Protein AF-A0A437GU71-F1 (afdb_monomer_lite)

Sequence (73 aa):
MEDFNSLLLNEQVELLRAQCAQDMAARRMHRQEARNYAKRIEAHAFPYRTPDESGHRLFDAHAYDLLADETAH

Secondary structure (DSSP, 8-state):
---HHHHHHHHHHHHHHHHH-SSHHHHHHHHHHHHHHHHHHHT-SS-S----TTS--S--TTHHHHHHHHT--

Radius of gyration: 13.75 Å; chains: 1; bounding box: 28×30×29 Å

Foldseek 3Di:
DDDLVVLVVLLVVLCVQLVVDPDPVSVVVSVVSSVVSVVCLVVDPDRPFDQDPVRDTPDDPCVVVVVVVVVPD

pLDDT: mean 78.68, std 17.23, range [43.06, 97.81]

Structure (mmCIF, N/CA/C/O backbone):
data_AF-A0A437GU71-F1
#
_entry.id   AF-A0A437GU71-F1
#
loop_
_atom_site.group_PDB
_atom_site.id
_atom_site.type_symbol
_atom_site.label_atom_id
_atom_site.label_alt_id
_atom_site.label_comp_id
_atom_site.label_asym_id
_atom_site.label_entity_id
_atom_site.label_seq_id
_atom_site.pdbx_PDB_ins_code
_atom_site.Cartn_x
_atom_site.Cartn_y
_atom_site.Cartn_z
_atom_site.occupancy
_atom_site.B_iso_or_equiv
_atom_site.auth_seq_id
_atom_site.auth_comp_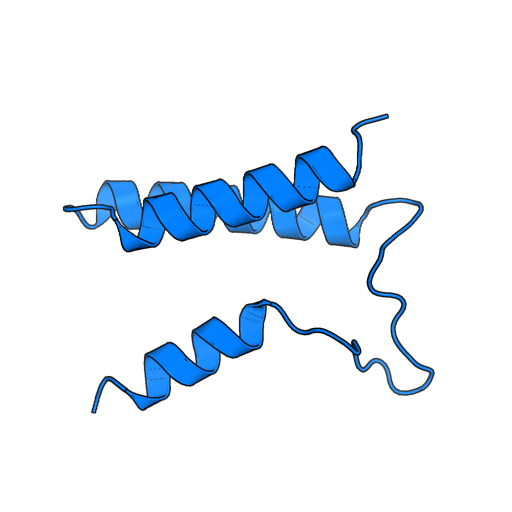id
_atom_site.auth_asym_id
_atom_site.auth_atom_id
_atom_site.pdbx_PDB_model_num
ATOM 1 N N . MET A 1 1 ? 6.050 13.317 -12.057 1.00 58.56 1 MET A N 1
ATOM 2 C CA . MET A 1 1 ? 6.245 11.889 -11.746 1.00 58.56 1 MET A CA 1
ATOM 3 C C . MET A 1 1 ? 6.098 11.769 -10.248 1.00 58.56 1 MET A C 1
ATOM 5 O O . MET A 1 1 ? 6.759 12.519 -9.542 1.00 58.56 1 MET A O 1
ATOM 9 N N . GLU A 1 2 ? 5.136 10.988 -9.785 1.00 71.38 2 GLU A N 1
ATOM 10 C CA . GLU A 1 2 ? 4.908 10.820 -8.352 1.00 71.38 2 GLU A CA 1
ATOM 11 C C . GLU A 1 2 ? 5.966 9.875 -7.783 1.00 71.38 2 GLU A C 1
ATOM 13 O O . GLU A 1 2 ? 6.351 8.921 -8.453 1.00 71.38 2 GLU A O 1
ATOM 18 N N . ASP A 1 3 ? 6.484 10.178 -6.598 1.00 85.88 3 ASP A N 1
ATOM 19 C CA . ASP A 1 3 ? 7.565 9.409 -5.988 1.00 85.88 3 ASP A CA 1
ATOM 20 C C . ASP A 1 3 ? 7.056 8.059 -5.450 1.00 85.88 3 ASP A C 1
ATOM 22 O O . ASP A 1 3 ? 6.029 7.983 -4.772 1.00 85.88 3 ASP A O 1
ATOM 26 N N . PHE A 1 4 ? 7.797 6.985 -5.734 1.00 83.62 4 PHE A N 1
ATOM 27 C CA . PHE A 1 4 ? 7.430 5.627 -5.334 1.00 83.62 4 PHE A CA 1
ATOM 28 C C . PHE A 1 4 ? 7.391 5.459 -3.811 1.00 83.62 4 PHE A C 1
ATOM 30 O O . PHE A 1 4 ? 6.502 4.787 -3.288 1.00 83.62 4 PHE A O 1
ATOM 37 N N . ASN A 1 5 ? 8.305 6.107 -3.083 1.00 85.62 5 ASN A N 1
ATOM 38 C CA . ASN A 1 5 ? 8.307 6.045 -1.620 1.00 85.62 5 ASN A CA 1
ATOM 39 C C . ASN A 1 5 ? 7.078 6.746 -1.038 1.00 85.62 5 ASN A C 1
ATOM 41 O O . ASN A 1 5 ? 6.481 6.258 -0.082 1.00 85.62 5 ASN A O 1
ATOM 45 N N . SER A 1 6 ? 6.658 7.847 -1.656 1.00 89.44 6 SER A N 1
ATOM 46 C CA . SER A 1 6 ? 5.420 8.541 -1.308 1.00 89.44 6 SER A CA 1
ATOM 47 C C . SER A 1 6 ? 4.188 7.663 -1.558 1.00 89.44 6 SER A C 1
ATOM 49 O O . SER A 1 6 ? 3.288 7.621 -0.721 1.00 89.44 6 SER A O 1
ATOM 51 N N . LEU A 1 7 ? 4.153 6.911 -2.664 1.00 90.56 7 LEU A N 1
ATOM 52 C CA . LEU A 1 7 ? 3.082 5.946 -2.939 1.00 90.56 7 LEU A CA 1
ATOM 53 C C . LEU A 1 7 ? 3.023 4.828 -1.886 1.00 90.56 7 LEU A C 1
ATOM 55 O O . LEU A 1 7 ? 1.942 4.548 -1.367 1.00 90.56 7 LEU A O 1
ATOM 59 N N . LEU A 1 8 ? 4.170 4.236 -1.536 1.00 89.25 8 LEU A N 1
ATOM 60 C CA . LEU A 1 8 ? 4.267 3.204 -0.497 1.00 89.25 8 LEU A CA 1
ATOM 61 C C . LEU A 1 8 ? 3.843 3.723 0.879 1.00 89.25 8 LEU A C 1
ATOM 63 O O . LEU A 1 8 ? 3.068 3.071 1.577 1.00 89.25 8 LEU A O 1
ATOM 67 N N . LEU A 1 9 ? 4.339 4.899 1.270 1.00 92.75 9 LEU A N 1
ATOM 68 C CA . LEU A 1 9 ? 3.998 5.510 2.549 1.00 92.75 9 LEU A CA 1
ATOM 69 C C . LEU A 1 9 ? 2.489 5.750 2.648 1.00 92.75 9 LEU A C 1
ATOM 71 O O . LEU A 1 9 ? 1.876 5.422 3.661 1.00 92.75 9 LEU A O 1
ATOM 75 N N . ASN A 1 10 ? 1.882 6.285 1.589 1.00 94.12 10 ASN A N 1
ATOM 76 C CA . ASN A 1 10 ? 0.451 6.561 1.577 1.00 94.12 10 ASN A CA 1
ATOM 77 C C . ASN A 1 10 ? -0.391 5.278 1.606 1.00 94.12 10 ASN A C 1
ATOM 79 O O . ASN A 1 10 ? -1.372 5.226 2.344 1.00 94.12 10 ASN A O 1
ATOM 83 N N . GLU A 1 11 ? 0.008 4.226 0.881 1.00 94.62 11 GLU A N 1
ATOM 84 C CA . GLU A 1 11 ? -0.630 2.906 0.979 1.00 94.62 11 GLU A CA 1
ATOM 85 C C . GLU A 1 11 ? -0.625 2.400 2.432 1.00 94.62 11 GLU A C 1
ATOM 87 O O . GLU A 1 11 ? -1.673 2.046 2.974 1.00 94.62 11 GLU A O 1
ATOM 92 N N . GLN A 1 12 ? 0.536 2.425 3.093 1.00 93.88 12 GLN A N 1
ATOM 93 C CA . GLN A 1 12 ? 0.693 1.954 4.473 1.00 93.88 12 GLN A CA 1
ATOM 94 C C . GLN A 1 12 ? -0.114 2.783 5.477 1.00 93.88 12 GLN A C 1
ATOM 96 O O . GLN A 1 12 ? -0.745 2.227 6.377 1.00 93.88 12 GLN A O 1
ATOM 101 N N . VAL A 1 13 ? -0.127 4.108 5.319 1.00 97.38 13 VAL A N 1
ATOM 102 C CA . VAL A 1 13 ? -0.922 5.004 6.166 1.00 97.38 13 VAL A CA 1
ATOM 103 C C . VAL A 1 13 ? -2.412 4.696 6.034 1.00 97.38 13 VAL A C 1
ATOM 105 O O . VAL A 1 13 ? -3.105 4.633 7.049 1.00 97.38 13 VAL A O 1
ATOM 108 N N . GLU A 1 14 ? -2.917 4.465 4.821 1.00 97.06 14 GLU A N 1
ATOM 109 C CA . GLU A 1 14 ? -4.327 4.121 4.616 1.00 97.06 14 GLU A CA 1
ATOM 110 C C . GLU A 1 14 ? -4.677 2.736 5.174 1.00 97.06 14 GLU A C 1
ATOM 112 O O . GLU A 1 14 ? -5.734 2.569 5.784 1.00 97.06 14 GLU A O 1
ATOM 117 N N . LEU A 1 15 ? -3.776 1.755 5.080 1.00 94.88 15 LEU A N 1
ATOM 118 C CA . LEU A 1 15 ? -3.964 0.458 5.739 1.00 94.88 15 LEU A CA 1
ATOM 119 C C . LEU A 1 15 ? -4.045 0.600 7.267 1.00 94.88 15 LEU A C 1
ATOM 121 O O . LEU A 1 15 ? -4.968 0.063 7.884 1.00 94.88 15 LEU A O 1
ATOM 125 N N . LEU A 1 16 ? -3.143 1.374 7.878 1.00 96.31 16 LEU A N 1
ATOM 126 C CA . LEU A 1 16 ? -3.174 1.655 9.318 1.00 96.31 16 LEU A CA 1
ATOM 127 C C . LEU A 1 16 ? -4.450 2.405 9.724 1.00 96.31 16 LEU A C 1
ATOM 129 O O . LEU A 1 16 ? -5.082 2.066 10.723 1.00 96.31 16 LEU A O 1
ATOM 133 N N . ARG A 1 17 ? -4.888 3.387 8.928 1.00 95.94 17 ARG A N 1
ATOM 134 C CA . ARG A 1 17 ? -6.160 4.093 9.155 1.00 95.94 17 ARG A CA 1
ATOM 135 C C . ARG A 1 17 ? -7.355 3.148 9.074 1.00 95.94 17 ARG A C 1
ATOM 137 O O . ARG A 1 17 ? -8.243 3.232 9.917 1.00 95.94 17 ARG A O 1
ATOM 144 N N . ALA A 1 18 ? -7.368 2.213 8.123 1.00 94.88 18 ALA A N 1
ATOM 145 C CA . ALA A 1 18 ? -8.419 1.204 8.021 1.00 94.88 18 ALA A CA 1
ATOM 146 C C . ALA A 1 18 ? -8.471 0.280 9.250 1.00 94.88 18 ALA A C 1
ATOM 148 O O . ALA A 1 18 ? -9.564 -0.080 9.699 1.00 94.88 18 ALA A O 1
ATOM 149 N N . GLN A 1 19 ? -7.309 -0.095 9.795 1.00 94.06 19 GLN A N 1
ATOM 150 C CA . GLN A 1 19 ? -7.202 -0.909 11.011 1.00 94.06 19 GLN A CA 1
ATOM 151 C C . GLN A 1 19 ? -7.695 -0.148 12.249 1.00 94.06 19 GLN A C 1
ATOM 153 O O . GLN A 1 19 ? -8.459 -0.695 13.041 1.00 94.06 19 GLN A O 1
ATOM 158 N N . CYS A 1 20 ? -7.325 1.127 12.380 1.00 95.62 20 CYS A N 1
ATOM 159 C CA . CYS A 1 20 ? -7.715 1.977 13.508 1.00 95.62 20 CYS A CA 1
ATOM 160 C C . CYS A 1 20 ? -9.148 2.538 13.410 1.00 95.62 20 CYS A C 1
ATOM 162 O O . CYS A 1 20 ? -9.653 3.104 14.386 1.00 95.62 20 CYS A O 1
ATOM 164 N N . ALA A 1 21 ? -9.805 2.412 12.252 1.00 95.94 21 ALA A N 1
ATOM 165 C CA . ALA A 1 21 ? -11.150 2.928 12.025 1.00 95.94 21 ALA A CA 1
ATOM 166 C C . ALA A 1 21 ? -12.176 2.275 12.965 1.00 95.94 21 ALA A C 1
ATOM 168 O O . ALA A 1 21 ? -12.290 1.046 13.037 1.00 95.94 21 ALA A O 1
ATOM 169 N N . GLN A 1 22 ? -12.944 3.128 13.646 1.00 95.06 22 GLN A N 1
ATOM 170 C CA . GLN A 1 22 ? -13.968 2.739 14.622 1.00 95.06 22 GLN A CA 1
ATOM 171 C C . GLN A 1 22 ? -15.296 2.345 13.965 1.00 95.06 22 GLN A C 1
ATOM 173 O O . GLN A 1 22 ? -16.111 1.662 14.580 1.00 95.06 22 GLN A O 1
ATOM 178 N N . ASP A 1 23 ? -15.510 2.743 12.709 1.00 95.94 23 ASP A N 1
ATOM 179 C CA . ASP A 1 23 ? -16.712 2.422 11.950 1.00 95.94 23 ASP A CA 1
ATOM 180 C C . ASP A 1 23 ? -16.395 1.750 10.604 1.00 95.94 23 ASP A C 1
ATOM 182 O O . ASP A 1 23 ? -15.303 1.856 10.031 1.00 95.94 23 ASP A O 1
ATOM 186 N N . MET A 1 24 ? -17.385 1.012 10.098 1.00 94.88 24 MET A N 1
ATOM 187 C CA . MET A 1 24 ? -17.244 0.213 8.882 1.00 94.88 24 MET A CA 1
ATOM 188 C C . MET A 1 24 ? -17.174 1.057 7.606 1.00 94.88 24 MET A C 1
ATOM 190 O O . MET A 1 24 ? -16.627 0.585 6.606 1.00 94.88 24 MET A O 1
ATOM 194 N N . ALA A 1 25 ? -17.717 2.276 7.611 1.00 96.56 25 ALA A N 1
ATOM 195 C CA . ALA A 1 25 ? -17.705 3.152 6.445 1.00 96.56 25 ALA A CA 1
ATOM 196 C C . ALA A 1 25 ? -16.302 3.738 6.233 1.00 96.56 25 ALA A C 1
ATOM 198 O O . ALA A 1 25 ? -15.737 3.593 5.148 1.00 96.56 25 ALA A O 1
ATOM 199 N N . ALA A 1 26 ? -15.700 4.282 7.291 1.00 94.69 26 ALA A N 1
ATOM 200 C CA . ALA A 1 26 ? -14.323 4.753 7.325 1.00 94.69 26 ALA A CA 1
ATOM 201 C C . ALA A 1 26 ? -13.349 3.623 6.982 1.00 94.69 26 ALA A C 1
ATOM 203 O O . ALA A 1 26 ? -12.489 3.787 6.118 1.00 94.69 26 ALA A O 1
ATOM 204 N N . ARG A 1 27 ? -13.536 2.426 7.557 1.00 96.69 27 ARG A N 1
ATOM 205 C CA . ARG A 1 27 ? -12.713 1.256 7.213 1.00 96.69 27 ARG A CA 1
ATOM 206 C C . ARG A 1 27 ? -12.762 0.926 5.719 1.00 96.69 27 ARG A C 1
ATOM 208 O O . ARG A 1 27 ? -11.724 0.650 5.120 1.00 96.69 27 ARG A O 1
ATOM 215 N N . ARG A 1 28 ? -13.951 0.939 5.104 1.00 96.12 28 ARG A N 1
ATOM 216 C CA . ARG A 1 28 ? -14.107 0.685 3.659 1.00 96.12 28 ARG A CA 1
ATOM 217 C C . ARG A 1 28 ? -13.449 1.769 2.815 1.00 96.12 28 ARG A C 1
ATOM 219 O O . ARG A 1 28 ? -12.786 1.429 1.841 1.00 96.12 28 ARG A O 1
ATOM 226 N N . MET A 1 29 ? -13.610 3.033 3.198 1.00 97.81 29 MET A N 1
ATOM 227 C CA . MET A 1 29 ? -12.989 4.168 2.516 1.00 97.81 29 MET A CA 1
ATOM 228 C C . MET A 1 29 ? -11.461 4.043 2.518 1.00 97.81 29 MET A C 1
ATOM 230 O O . MET A 1 29 ? -10.855 4.020 1.452 1.00 97.81 29 MET A O 1
ATOM 234 N N . HIS A 1 30 ? -10.847 3.843 3.686 1.00 97.25 30 HIS A N 1
ATOM 235 C CA . HIS A 1 30 ? -9.395 3.691 3.809 1.00 97.25 30 HIS A CA 1
ATOM 236 C C . HIS A 1 30 ? -8.860 2.468 3.046 1.00 97.25 30 HIS A C 1
ATOM 238 O O . HIS A 1 30 ? -7.843 2.548 2.361 1.00 97.25 30 HIS A O 1
ATOM 244 N N . ARG A 1 31 ? -9.587 1.340 3.057 1.00 95.44 31 ARG A N 1
ATOM 245 C CA . ARG A 1 31 ? -9.239 0.174 2.220 1.00 95.44 31 ARG A CA 1
ATOM 246 C C . ARG A 1 31 ? -9.292 0.486 0.726 1.00 95.44 31 ARG A C 1
ATOM 248 O O . ARG A 1 31 ? -8.477 -0.033 -0.034 1.00 95.44 3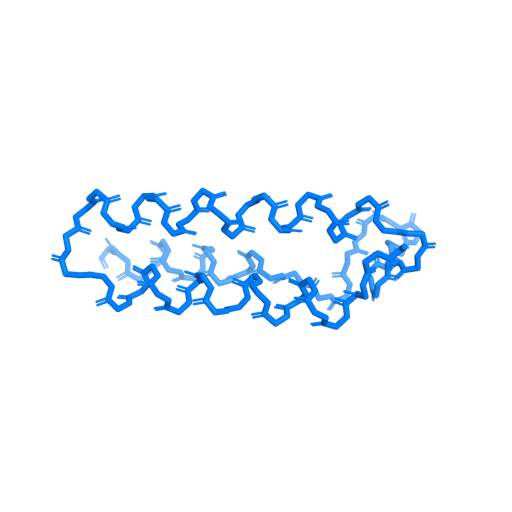1 ARG A O 1
ATOM 255 N N . GLN A 1 32 ? -10.258 1.289 0.291 1.00 96.44 32 GLN A N 1
ATOM 256 C CA . GLN A 1 32 ? -10.363 1.679 -1.110 1.00 96.44 32 GLN A CA 1
ATOM 257 C C . GLN A 1 32 ? -9.204 2.592 -1.523 1.00 96.44 32 GLN A C 1
ATOM 259 O O . GLN A 1 32 ? -8.632 2.381 -2.591 1.00 96.44 32 GLN A O 1
ATOM 264 N N . GLU A 1 33 ? -8.812 3.538 -0.671 1.00 96.75 33 GLU A N 1
ATOM 265 C CA . GLU A 1 33 ? -7.650 4.396 -0.922 1.00 96.75 33 GLU A CA 1
ATOM 266 C C . GLU A 1 33 ? -6.340 3.601 -0.954 1.00 96.75 33 GLU A C 1
ATOM 268 O O . GLU A 1 33 ? -5.567 3.738 -1.902 1.00 96.75 33 GLU A O 1
ATOM 273 N N . ALA A 1 34 ? -6.129 2.674 -0.013 1.00 93.88 34 ALA A N 1
ATOM 274 C CA . ALA A 1 34 ? -4.981 1.765 -0.043 1.00 93.88 34 ALA A CA 1
ATOM 275 C C . ALA A 1 34 ? -4.901 0.981 -1.370 1.00 93.88 34 ALA A C 1
ATOM 277 O O . ALA A 1 34 ? -3.851 0.934 -2.008 1.00 93.88 34 ALA A O 1
ATOM 278 N N . ARG A 1 35 ? -6.032 0.451 -1.861 1.00 92.50 35 ARG A N 1
ATOM 279 C CA . ARG A 1 35 ? -6.102 -0.227 -3.172 1.00 92.50 35 ARG A CA 1
ATOM 280 C C . ARG A 1 35 ? -5.777 0.697 -4.345 1.00 92.50 35 ARG A C 1
ATOM 282 O O . ARG A 1 35 ? -5.210 0.241 -5.337 1.00 92.50 35 ARG A O 1
ATOM 289 N N . ASN A 1 36 ? -6.153 1.972 -4.271 1.00 95.12 36 ASN A N 1
ATOM 290 C CA . ASN A 1 36 ? -5.816 2.944 -5.309 1.00 95.12 36 ASN A CA 1
ATOM 291 C C . ASN A 1 36 ? -4.299 3.188 -5.350 1.00 95.12 36 ASN A C 1
ATOM 293 O O . ASN A 1 36 ? -3.724 3.215 -6.440 1.00 95.12 36 ASN A O 1
ATOM 297 N N . TYR A 1 37 ? -3.640 3.303 -4.191 1.00 92.12 37 TYR A N 1
ATOM 298 C CA . TYR A 1 37 ? -2.178 3.388 -4.122 1.00 92.12 37 TYR A CA 1
ATOM 299 C C . TYR A 1 37 ? -1.499 2.111 -4.627 1.00 92.12 37 TYR A C 1
ATOM 301 O O . TYR A 1 37 ? -0.598 2.216 -5.458 1.00 92.12 37 TYR A O 1
ATOM 309 N N . ALA A 1 38 ? -1.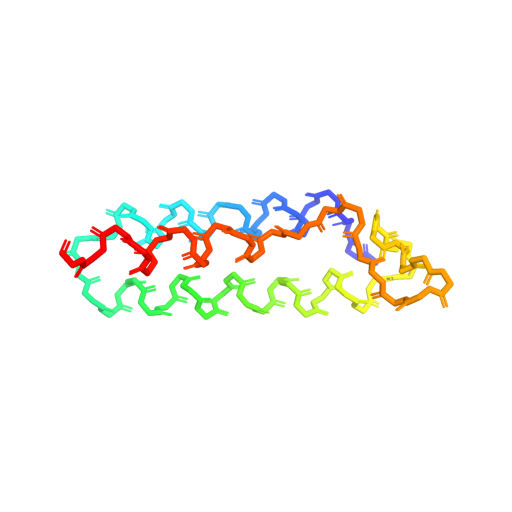985 0.927 -4.243 1.00 87.31 38 ALA A N 1
ATOM 310 C CA . ALA A 1 38 ? -1.466 -0.359 -4.718 1.00 87.31 38 ALA A CA 1
ATOM 3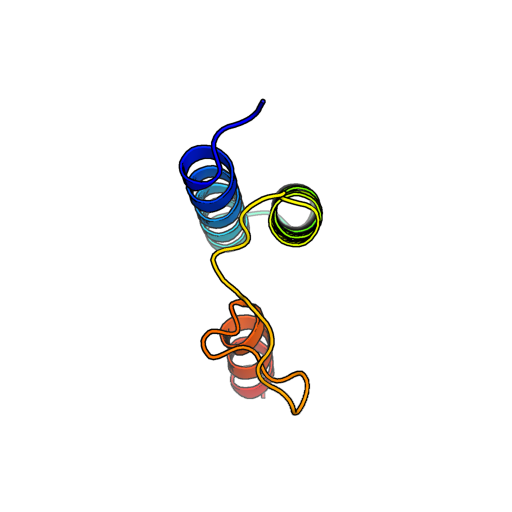11 C C . ALA A 1 38 ? -1.433 -0.441 -6.255 1.00 87.31 38 ALA A C 1
ATOM 313 O O . ALA A 1 38 ? -0.402 -0.752 -6.847 1.00 87.31 38 ALA A O 1
ATOM 314 N N . LYS A 1 39 ? -2.523 -0.050 -6.930 1.00 89.69 39 LYS A N 1
ATOM 315 C CA . LYS A 1 39 ? -2.577 -0.016 -8.405 1.00 89.69 39 LYS A CA 1
ATOM 316 C C . LYS A 1 39 ? -1.529 0.916 -9.020 1.00 89.69 39 LYS A C 1
ATOM 318 O O . LYS A 1 39 ? -0.977 0.621 -10.075 1.00 89.69 39 LYS A O 1
ATOM 323 N N . ARG A 1 40 ? -1.263 2.057 -8.379 1.00 89.56 40 ARG A N 1
ATOM 324 C CA . ARG A 1 40 ? -0.268 3.039 -8.849 1.00 89.56 40 ARG A CA 1
ATOM 325 C C . ARG A 1 40 ? 1.156 2.539 -8.629 1.00 89.56 40 ARG A C 1
ATOM 327 O O . ARG A 1 40 ? 2.004 2.772 -9.480 1.00 89.56 40 ARG A O 1
ATOM 334 N N . ILE A 1 41 ? 1.394 1.830 -7.526 1.00 85.88 41 ILE A N 1
ATOM 335 C CA . ILE A 1 41 ? 2.650 1.130 -7.228 1.00 85.88 41 ILE A CA 1
ATOM 336 C C . ILE A 1 41 ? 2.923 0.065 -8.294 1.00 85.88 41 ILE A C 1
ATOM 338 O O . ILE A 1 41 ? 4.029 0.010 -8.826 1.00 85.88 41 ILE A O 1
ATOM 342 N N . GLU A 1 42 ? 1.919 -0.741 -8.648 1.00 83.50 42 GLU A N 1
ATOM 343 C CA . GLU A 1 42 ? 2.036 -1.767 -9.694 1.00 83.50 42 GLU A CA 1
ATOM 344 C C . GLU A 1 42 ? 2.305 -1.178 -11.082 1.00 83.50 42 GLU A C 1
ATOM 346 O O . GLU A 1 42 ? 3.064 -1.752 -11.857 1.00 83.50 42 GLU A O 1
ATOM 351 N N . ALA A 1 43 ? 1.712 -0.022 -11.385 1.00 84.38 43 ALA A N 1
ATOM 352 C CA . ALA A 1 43 ? 1.910 0.689 -12.646 1.00 84.38 43 ALA A CA 1
ATOM 353 C C . ALA A 1 43 ? 3.158 1.597 -12.661 1.00 84.38 43 ALA A C 1
ATOM 355 O O . ALA A 1 43 ? 3.402 2.283 -13.658 1.00 84.38 43 ALA A O 1
ATOM 356 N N . HIS A 1 44 ? 3.929 1.662 -11.571 1.00 83.31 44 HIS A N 1
ATOM 357 C CA . HIS A 1 44 ? 5.077 2.559 -11.479 1.00 83.31 44 HIS A CA 1
ATOM 358 C C . HIS A 1 44 ? 6.227 2.088 -12.382 1.00 83.31 44 HIS A C 1
ATOM 360 O O . HIS A 1 44 ? 6.524 0.900 -12.452 1.00 83.31 44 HIS A O 1
ATOM 366 N N . ALA A 1 45 ? 6.921 3.026 -13.040 1.00 75.69 45 ALA A N 1
ATOM 367 C CA . ALA A 1 45 ? 7.984 2.727 -14.013 1.00 75.69 45 ALA A CA 1
ATOM 368 C C . ALA A 1 45 ? 9.203 2.001 -13.409 1.00 75.69 45 ALA A C 1
ATOM 370 O O . ALA A 1 45 ? 9.923 1.297 -14.111 1.00 75.69 45 ALA A O 1
ATOM 371 N N . PHE A 1 46 ? 9.416 2.172 -12.105 1.00 68.00 46 PHE A N 1
ATOM 372 C CA . PHE A 1 46 ? 10.431 1.472 -11.320 1.00 68.00 46 PHE A CA 1
ATOM 373 C C . PHE A 1 46 ? 9.734 0.789 -10.142 1.00 68.00 46 PHE A C 1
ATOM 375 O O . PHE A 1 46 ? 9.677 1.369 -9.054 1.00 68.00 46 PHE A O 1
ATOM 382 N N . PRO A 1 47 ? 9.094 -0.370 -10.356 1.00 60.88 47 PRO A N 1
ATOM 383 C CA . PRO A 1 47 ? 8.417 -1.076 -9.285 1.00 60.88 47 PRO A CA 1
ATOM 384 C C . PRO A 1 47 ? 9.467 -1.751 -8.396 1.00 60.88 47 PRO A C 1
ATOM 386 O O . PRO A 1 47 ? 10.342 -2.461 -8.877 1.00 60.88 47 PRO A O 1
ATOM 389 N N . TYR A 1 48 ? 9.361 -1.590 -7.076 1.00 60.31 48 TYR A N 1
ATOM 390 C CA . TYR A 1 48 ? 10.189 -2.339 -6.112 1.00 60.31 48 TYR A CA 1
ATOM 391 C C . TYR A 1 48 ? 9.889 -3.854 -6.107 1.00 60.31 48 TYR A C 1
ATOM 393 O O . TYR A 1 48 ? 10.595 -4.638 -5.483 1.00 60.31 48 TYR A O 1
ATOM 401 N N . ARG A 1 49 ? 8.828 -4.279 -6.804 1.00 60.62 49 ARG A N 1
ATOM 402 C CA . ARG A 1 49 ? 8.359 -5.665 -6.892 1.00 60.62 49 ARG A CA 1
ATOM 403 C C . ARG A 1 49 ? 8.457 -6.151 -8.335 1.00 60.62 49 ARG A C 1
ATOM 405 O O . ARG A 1 49 ? 7.438 -6.314 -9.002 1.00 60.62 49 ARG A O 1
ATOM 412 N N . THR A 1 50 ? 9.674 -6.344 -8.833 1.00 57.50 50 THR A N 1
ATOM 413 C CA . THR A 1 50 ? 9.866 -7.078 -10.088 1.00 57.50 50 THR A CA 1
ATOM 414 C C . THR A 1 50 ? 9.418 -8.523 -9.853 1.00 57.50 50 THR A C 1
ATOM 416 O O . THR A 1 50 ? 9.917 -9.142 -8.909 1.00 57.50 50 THR A O 1
ATOM 419 N N . PRO A 1 51 ? 8.459 -9.055 -10.631 1.00 62.59 51 PRO A N 1
ATOM 420 C CA . PRO A 1 51 ? 8.136 -10.473 -10.580 1.00 62.59 51 PRO A CA 1
ATOM 421 C C . PRO A 1 51 ? 9.387 -11.272 -10.938 1.00 62.59 51 PRO A C 1
ATOM 423 O O . PRO A 1 51 ? 10.124 -10.881 -11.847 1.00 62.59 51 PRO A O 1
ATOM 426 N N . ASP A 1 52 ? 9.634 -12.374 -10.241 1.00 66.00 52 ASP A N 1
ATOM 427 C CA . ASP A 1 52 ? 10.605 -13.345 -10.729 1.00 66.00 52 ASP A CA 1
ATOM 428 C C . ASP A 1 52 ? 10.106 -14.005 -12.029 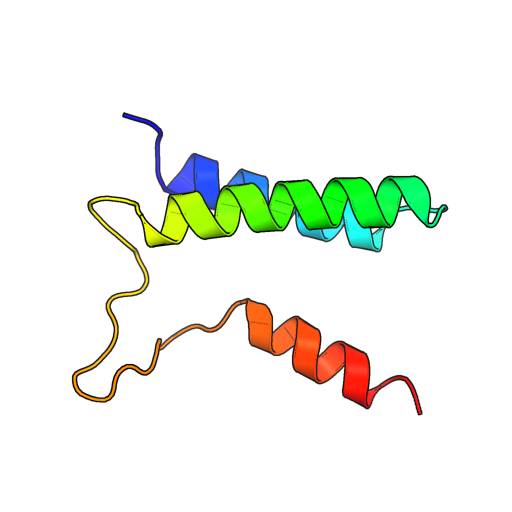1.00 66.00 52 ASP A C 1
ATOM 430 O O . ASP A 1 52 ? 8.988 -13.767 -12.495 1.00 66.00 52 ASP A O 1
ATOM 434 N N . GLU A 1 53 ? 10.938 -14.851 -12.635 1.00 66.81 53 GLU A N 1
ATOM 435 C CA . GLU A 1 53 ? 10.610 -15.563 -13.881 1.00 66.81 53 GLU A CA 1
ATOM 436 C C . GLU A 1 53 ? 9.354 -16.448 -13.767 1.00 66.81 53 GLU A C 1
ATOM 438 O O . GLU A 1 53 ? 8.772 -16.835 -14.779 1.00 66.81 53 GLU A O 1
ATOM 443 N N . SER A 1 54 ? 8.914 -16.742 -12.541 1.00 71.06 54 SER A N 1
ATOM 444 C CA . SER A 1 54 ? 7.725 -17.537 -12.226 1.00 71.06 54 SER A CA 1
ATOM 445 C C . SER A 1 54 ? 6.494 -16.670 -11.913 1.00 71.06 54 SER A C 1
ATOM 447 O O . SER A 1 54 ? 5.416 -17.201 -11.654 1.00 71.06 54 SER A O 1
ATOM 449 N N . GLY A 1 55 ? 6.626 -15.340 -11.946 1.00 65.50 55 GLY A N 1
ATOM 450 C CA . GLY A 1 55 ? 5.565 -14.387 -11.620 1.00 65.50 55 GLY A CA 1
ATOM 451 C C . GLY A 1 55 ? 5.375 -14.140 -10.120 1.00 65.50 55 GLY A C 1
ATOM 452 O O . GLY A 1 55 ? 4.484 -13.374 -9.741 1.00 65.50 55 GLY A O 1
ATOM 453 N N . HIS A 1 56 ? 6.203 -14.740 -9.261 1.00 60.31 56 HIS A N 1
ATOM 454 C CA . HIS A 1 56 ? 6.150 -14.524 -7.821 1.00 60.31 56 HIS A CA 1
ATOM 455 C C . HIS A 1 56 ? 6.818 -13.199 -7.444 1.00 60.31 56 HIS A C 1
ATOM 457 O O . HIS A 1 56 ? 7.809 -12.766 -8.032 1.00 60.31 56 HIS A O 1
ATOM 463 N N . ARG A 1 57 ? 6.264 -12.530 -6.430 1.00 63.81 57 ARG A N 1
ATOM 464 C CA . ARG A 1 57 ? 6.829 -11.303 -5.858 1.00 63.81 57 ARG A CA 1
ATOM 465 C C . ARG A 1 57 ? 7.498 -11.668 -4.532 1.00 63.81 57 ARG A C 1
ATOM 467 O O . ARG A 1 57 ? 6.837 -12.218 -3.659 1.00 63.81 57 ARG A O 1
ATOM 474 N N . LEU A 1 58 ? 8.780 -11.324 -4.361 1.00 59.00 58 LEU A N 1
ATOM 475 C CA . LEU A 1 58 ? 9.556 -11.583 -3.129 1.00 59.00 58 LEU A CA 1
ATOM 476 C C . LEU A 1 58 ? 8.935 -10.962 -1.862 1.00 59.00 58 LEU A C 1
ATOM 478 O O . LEU A 1 58 ? 9.236 -11.389 -0.751 1.00 59.00 58 LEU A O 1
ATOM 482 N N . PHE A 1 59 ? 8.067 -9.962 -2.027 1.00 60.19 59 PHE A N 1
ATOM 483 C CA . PHE A 1 59 ? 7.265 -9.382 -0.958 1.00 60.19 59 PHE A CA 1
ATOM 484 C C . PHE A 1 59 ? 5.815 -9.218 -1.424 1.00 60.19 59 PHE A C 1
ATOM 486 O O . PHE A 1 59 ? 5.535 -8.451 -2.354 1.00 60.19 59 PHE A O 1
ATOM 493 N N . ASP A 1 60 ? 4.898 -9.918 -0.756 1.00 61.00 60 ASP A N 1
ATOM 494 C CA . ASP A 1 60 ? 3.458 -9.777 -0.949 1.00 61.00 60 ASP A CA 1
ATOM 495 C C . ASP A 1 60 ? 2.831 -9.033 0.238 1.00 61.00 60 ASP A C 1
ATOM 497 O O . ASP A 1 60 ? 2.667 -9.583 1.326 1.00 61.00 60 ASP A O 1
ATOM 501 N N . ALA A 1 61 ? 2.468 -7.764 0.033 1.00 58.91 61 ALA A N 1
ATOM 502 C CA . ALA A 1 61 ? 1.777 -6.972 1.053 1.00 58.91 61 ALA A CA 1
ATOM 503 C C . ALA A 1 61 ? 0.373 -7.510 1.384 1.00 58.91 61 ALA A C 1
ATOM 505 O O . ALA A 1 61 ? -0.145 -7.208 2.457 1.00 58.91 61 ALA A O 1
ATOM 506 N N . HIS A 1 62 ? -0.224 -8.326 0.507 1.00 58.53 62 HIS A N 1
ATOM 507 C CA . HIS A 1 62 ? -1.513 -8.977 0.744 1.00 58.53 62 HIS A CA 1
ATOM 508 C C . HIS A 1 62 ? -1.394 -10.277 1.547 1.00 58.53 62 HIS A C 1
ATOM 510 O O . HIS A 1 62 ? -2.413 -10.827 1.959 1.00 58.53 62 HIS A O 1
ATOM 516 N N . ALA A 1 63 ? -0.180 -10.734 1.877 1.00 61.25 63 ALA A N 1
ATOM 517 C CA . ALA A 1 63 ? 0.007 -11.838 2.821 1.00 61.25 63 ALA A CA 1
ATOM 518 C C . ALA A 1 63 ? -0.613 -11.535 4.201 1.00 61.25 63 ALA A C 1
ATOM 520 O O . ALA A 1 63 ? -1.040 -12.444 4.909 1.00 61.25 63 ALA A O 1
ATOM 521 N N . TYR A 1 64 ? -0.727 -10.253 4.567 1.00 53.53 64 TYR A N 1
ATOM 522 C CA . TYR A 1 64 ? -1.432 -9.834 5.780 1.00 53.53 64 TYR A CA 1
ATOM 523 C C . TYR A 1 64 ? -2.952 -10.022 5.701 1.00 53.53 64 TYR A C 1
ATOM 525 O O . TYR A 1 64 ? -3.566 -10.322 6.722 1.00 53.53 64 TYR A O 1
ATOM 533 N N . ASP A 1 65 ? -3.558 -9.869 4.520 1.00 58.22 65 ASP A N 1
ATOM 534 C CA . ASP A 1 65 ? -4.997 -10.097 4.339 1.00 58.22 65 ASP A CA 1
ATOM 535 C C . ASP A 1 65 ? -5.330 -11.592 4.519 1.00 58.22 65 ASP A C 1
ATOM 537 O O . ASP A 1 65 ? -6.333 -11.925 5.143 1.00 58.22 65 ASP A O 1
ATOM 541 N N . LEU A 1 66 ? -4.441 -12.488 4.067 1.00 57.03 66 LEU A N 1
ATOM 542 C CA . LEU A 1 66 ? -4.566 -13.941 4.255 1.00 57.03 66 LEU A CA 1
ATOM 543 C C . LEU A 1 66 ? -4.458 -14.362 5.732 1.00 57.03 66 LEU A C 1
ATOM 545 O O . LEU A 1 66 ? -5.248 -15.175 6.200 1.00 57.03 66 LEU A O 1
ATOM 549 N N . LEU A 1 67 ? -3.530 -13.768 6.489 1.00 51.75 67 LEU A N 1
ATOM 550 C CA . LEU A 1 67 ? -3.371 -14.041 7.926 1.00 51.75 67 LEU A CA 1
ATOM 551 C C . LEU A 1 67 ? -4.521 -13.469 8.779 1.00 51.75 67 LEU A C 1
ATOM 553 O O . LEU A 1 67 ? -4.861 -14.015 9.831 1.00 51.75 67 LEU A O 1
ATOM 557 N N . ALA A 1 68 ? -5.128 -12.362 8.346 1.00 55.00 68 ALA A N 1
ATOM 558 C CA . ALA A 1 68 ? -6.279 -11.772 9.027 1.00 55.00 68 ALA A CA 1
ATOM 559 C C . ALA A 1 68 ? -7.555 -12.625 8.888 1.00 55.00 68 ALA A C 1
ATOM 561 O O . ALA A 1 68 ? -8.355 -12.660 9.822 1.00 55.00 68 ALA A O 1
ATOM 562 N N . ASP A 1 69 ? -7.735 -13.333 7.768 1.00 52.66 69 ASP A N 1
ATOM 563 C CA . ASP A 1 69 ? -8.869 -14.249 7.576 1.00 52.66 69 ASP A CA 1
ATOM 564 C C . ASP A 1 69 ? -8.702 -15.567 8.361 1.00 52.66 69 ASP A C 1
ATOM 566 O O . ASP A 1 69 ? -9.686 -16.109 8.863 1.00 52.66 69 ASP A O 1
ATOM 570 N N . GLU A 1 70 ? -7.472 -16.056 8.561 1.00 51.31 70 GLU A N 1
ATOM 571 C CA . GLU A 1 70 ? -7.198 -17.270 9.356 1.00 51.31 70 GLU A CA 1
ATOM 572 C C . GLU A 1 70 ? -7.421 -17.092 10.868 1.00 51.31 70 GLU A C 1
ATOM 574 O O . GLU A 1 70 ? -7.632 -18.066 11.587 1.00 51.31 70 GLU A O 1
ATOM 579 N N . THR A 1 71 ? -7.408 -15.857 11.370 1.00 49.66 71 THR A N 1
ATOM 580 C CA . THR A 1 71 ? -7.606 -15.555 12.801 1.00 49.66 71 THR A CA 1
ATOM 581 C C . THR A 1 71 ? -9.055 -15.205 13.154 1.00 49.66 71 THR A C 1
ATOM 583 O O . THR A 1 71 ? -9.354 -14.880 14.303 1.00 49.66 71 THR A O 1
ATOM 586 N N . ALA A 1 72 ? -9.968 -15.297 12.183 1.00 50.56 72 ALA A N 1
ATOM 587 C CA . ALA A 1 72 ? -11.386 -14.984 12.334 1.00 50.56 72 ALA A CA 1
ATOM 588 C C . ALA A 1 72 ? -12.283 -16.226 12.554 1.00 50.56 72 ALA A C 1
ATOM 590 O O . ALA A 1 72 ? -13.492 -16.147 12.315 1.00 50.56 72 ALA A O 1
ATOM 591 N N . HIS A 1 73 ? -11.725 -17.370 12.974 1.00 43.06 73 HIS A N 1
ATOM 592 C CA . HIS A 1 73 ? -12.464 -18.599 13.317 1.00 43.06 73 HIS A CA 1
ATOM 593 C C . HIS A 1 73 ? -12.252 -19.014 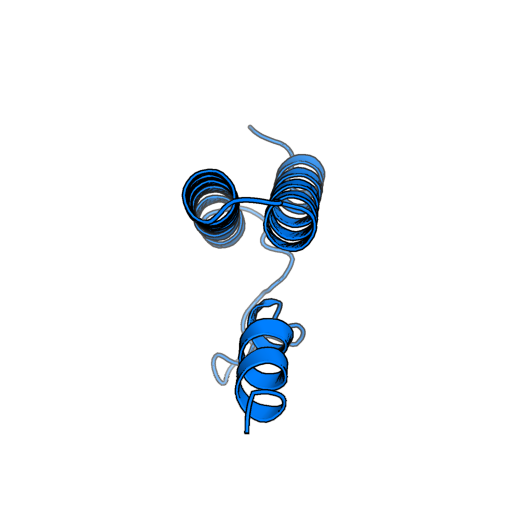14.773 1.00 43.06 73 HIS A C 1
ATOM 595 O O . HIS A 1 73 ? -11.082 -19.168 15.184 1.00 43.06 73 HIS A O 1
#

Organism: NCBI:txid2217664